Protein AF-A0A376E2T5-F1 (afdb_monomer_lite)

Structure (mmCIF, N/CA/C/O backbone):
data_AF-A0A376E2T5-F1
#
_entry.id   AF-A0A376E2T5-F1
#
loop_
_atom_site.group_PDB
_atom_site.id
_atom_site.type_symbol
_atom_site.label_atom_id
_atom_site.label_alt_id
_atom_site.label_comp_id
_atom_site.label_asym_id
_atom_site.label_entity_id
_atom_site.label_seq_id
_atom_site.pdbx_PDB_ins_code
_atom_site.Cartn_x
_atom_site.Cartn_y
_atom_site.Cartn_z
_atom_site.occupancy
_atom_site.B_iso_or_equiv
_atom_site.auth_seq_id
_atom_site.auth_comp_id
_atom_site.auth_asym_id
_atom_site.auth_atom_id
_atom_site.pdbx_PDB_model_num
ATOM 1 N N . MET A 1 1 ? 22.076 13.015 21.397 1.00 36.06 1 MET A N 1
ATOM 2 C CA . MET A 1 1 ? 21.299 11.768 21.251 1.00 36.06 1 MET A CA 1
ATOM 3 C C . MET A 1 1 ? 21.077 11.573 19.760 1.00 36.06 1 MET A C 1
ATOM 5 O O . MET A 1 1 ? 20.279 12.289 19.177 1.00 36.06 1 MET A O 1
ATOM 9 N N . VAL A 1 2 ? 21.905 10.750 19.116 1.00 27.73 2 VAL A N 1
ATOM 10 C CA . VAL A 1 2 ? 21.828 10.515 17.667 1.00 27.73 2 VAL A CA 1
ATOM 11 C C . VAL A 1 2 ? 20.795 9.418 17.462 1.00 27.73 2 VAL A C 1
ATOM 13 O O . VAL A 1 2 ? 21.030 8.273 17.842 1.00 27.73 2 VAL A O 1
ATOM 16 N N . ILE A 1 3 ? 19.626 9.780 16.941 1.00 32.00 3 ILE A N 1
ATOM 17 C CA . ILE A 1 3 ? 18.642 8.798 16.491 1.00 32.00 3 ILE A CA 1
ATOM 18 C C . ILE A 1 3 ? 19.243 8.178 15.232 1.00 32.00 3 ILE A C 1
ATOM 20 O O . ILE A 1 3 ? 19.282 8.804 14.175 1.00 32.00 3 ILE A O 1
ATOM 24 N N . SER A 1 4 ? 19.794 6.975 15.384 1.00 25.36 4 SER A N 1
ATOM 25 C CA . SER A 1 4 ? 20.170 6.125 14.262 1.00 25.36 4 SER A CA 1
ATOM 26 C C . SER A 1 4 ? 18.912 5.897 13.431 1.00 25.36 4 SER A C 1
ATOM 28 O O . SER A 1 4 ? 17.980 5.222 13.872 1.00 25.36 4 SER A O 1
ATOM 30 N N . VAL A 1 5 ? 18.853 6.521 12.256 1.00 35.09 5 VAL A N 1
ATOM 31 C CA . VAL A 1 5 ? 17.860 6.195 11.237 1.00 35.09 5 VAL A CA 1
ATOM 32 C C . VAL A 1 5 ? 18.180 4.766 10.828 1.00 35.09 5 VAL A C 1
ATOM 34 O O . VAL A 1 5 ? 19.165 4.526 10.132 1.00 35.09 5 VAL A O 1
ATOM 37 N N . ASN A 1 6 ? 17.401 3.810 11.340 1.00 35.09 6 ASN A N 1
ATOM 38 C CA . ASN A 1 6 ? 17.499 2.413 10.943 1.00 35.09 6 ASN A CA 1
ATOM 39 C C . ASN A 1 6 ? 17.524 2.368 9.416 1.00 35.09 6 ASN A C 1
ATOM 41 O O . ASN A 1 6 ? 16.552 2.769 8.769 1.00 35.09 6 ASN A O 1
ATOM 45 N N . SER A 1 7 ? 18.642 1.901 8.855 1.00 35.03 7 SER A N 1
ATOM 46 C CA . SER A 1 7 ? 18.761 1.587 7.439 1.00 35.03 7 SER A CA 1
ATOM 47 C C . SER A 1 7 ? 17.592 0.678 7.103 1.00 35.03 7 SER A C 1
ATOM 49 O O . SER A 1 7 ? 17.507 -0.455 7.585 1.00 35.03 7 SER A O 1
ATOM 51 N N . THR A 1 8 ? 16.618 1.221 6.391 1.00 43.66 8 THR A N 1
ATOM 52 C CA . THR A 1 8 ? 15.340 0.559 6.214 1.00 43.66 8 THR A CA 1
ATOM 53 C C . THR A 1 8 ? 15.596 -0.634 5.308 1.00 43.66 8 THR A C 1
ATOM 55 O O . THR A 1 8 ? 15.951 -0.459 4.144 1.00 43.66 8 THR A O 1
ATOM 58 N N . LYS A 1 9 ? 15.475 -1.845 5.852 1.00 56.97 9 LYS A N 1
ATOM 59 C CA . LYS A 1 9 ? 15.612 -3.091 5.097 1.00 56.97 9 LYS A CA 1
ATOM 60 C C . LYS A 1 9 ? 14.748 -2.993 3.830 1.00 56.97 9 LYS A C 1
ATOM 62 O O . LYS A 1 9 ? 13.560 -2.676 3.934 1.00 56.97 9 LYS A O 1
ATOM 67 N N . LYS A 1 10 ? 15.357 -3.170 2.647 1.00 65.56 10 LYS A N 1
ATOM 68 C CA . LYS A 1 10 ? 14.617 -3.281 1.377 1.00 65.56 10 LYS A CA 1
ATOM 69 C C . LYS A 1 10 ? 13.644 -4.459 1.497 1.00 65.56 10 LYS A C 1
ATOM 71 O O . LYS A 1 10 ? 13.968 -5.448 2.157 1.00 65.56 10 LYS A O 1
ATOM 76 N N . MET A 1 11 ? 12.464 -4.332 0.892 1.00 80.94 11 MET A N 1
ATOM 77 C CA . MET A 1 11 ? 11.457 -5.393 0.863 1.00 80.94 11 MET A CA 1
ATOM 78 C C . MET A 1 11 ? 12.059 -6.704 0.353 1.00 80.94 11 MET A C 1
ATOM 80 O O . MET A 1 11 ? 12.770 -6.711 -0.654 1.00 80.94 11 MET A O 1
ATOM 84 N N . ASP A 1 12 ? 11.781 -7.804 1.051 1.00 85.06 12 ASP A N 1
ATOM 85 C CA . ASP A 1 12 ? 12.236 -9.116 0.612 1.00 85.06 12 ASP A CA 1
ATOM 86 C C . ASP A 1 12 ? 11.384 -9.567 -0.576 1.00 85.06 12 ASP A C 1
ATOM 88 O O . ASP A 1 12 ? 10.155 -9.454 -0.569 1.00 85.06 12 ASP A O 1
ATOM 92 N N . THR A 1 13 ? 12.030 -10.041 -1.637 1.00 89.50 13 THR A N 1
ATOM 93 C CA . THR A 1 13 ? 11.316 -10.479 -2.836 1.00 89.50 13 THR A CA 1
ATOM 94 C C . THR A 1 13 ? 11.924 -11.745 -3.398 1.00 89.50 13 THR A C 1
ATOM 96 O O . THR A 1 13 ? 13.141 -11.921 -3.413 1.00 89.50 13 THR A O 1
ATOM 99 N N . ARG A 1 14 ? 11.063 -12.616 -3.924 1.00 90.56 14 ARG A N 1
ATOM 100 C CA . ARG A 1 14 ? 11.476 -13.830 -4.633 1.00 90.56 14 ARG A CA 1
ATOM 101 C C . ARG A 1 14 ? 10.729 -13.962 -5.949 1.00 90.56 14 ARG A C 1
ATOM 103 O O . ARG A 1 14 ? 9.566 -13.573 -6.041 1.00 90.56 14 ARG A O 1
ATOM 110 N N . LEU A 1 15 ? 11.390 -14.538 -6.945 1.00 92.25 15 LEU A N 1
ATOM 111 C CA . LEU A 1 15 ? 10.776 -14.889 -8.221 1.00 92.25 15 LEU A CA 1
ATOM 112 C C . LEU A 1 15 ? 10.434 -16.376 -8.240 1.00 92.25 15 LEU A C 1
ATOM 114 O O . LEU A 1 15 ? 11.254 -17.208 -7.852 1.00 92.25 15 LEU A O 1
ATOM 118 N N . ILE A 1 16 ? 9.234 -16.696 -8.708 1.00 93.25 16 ILE A N 1
ATOM 119 C CA . ILE A 1 16 ? 8.802 -18.053 -9.035 1.00 93.25 16 ILE A CA 1
ATOM 120 C C . ILE A 1 16 ? 8.652 -18.091 -10.550 1.00 93.25 16 ILE A C 1
ATOM 122 O O . ILE A 1 16 ? 7.779 -17.416 -11.087 1.00 93.25 16 ILE A O 1
ATOM 126 N N . TRP A 1 17 ? 9.542 -18.808 -11.226 1.00 92.19 17 TRP A N 1
ATOM 127 C CA . TRP A 1 17 ? 9.528 -18.928 -12.683 1.00 92.19 17 TRP A CA 1
ATOM 128 C C . TRP A 1 17 ? 8.471 -19.927 -13.139 1.00 92.19 17 TRP A C 1
ATOM 130 O O . TRP A 1 17 ? 8.250 -20.932 -12.462 1.00 92.19 17 TRP A O 1
ATOM 140 N N . ASP A 1 18 ? 7.875 -19.659 -14.297 1.00 90.12 18 ASP A N 1
ATOM 141 C CA . ASP A 1 18 ? 6.999 -20.608 -14.979 1.00 90.12 18 ASP A CA 1
ATOM 142 C C . ASP A 1 18 ? 7.808 -21.821 -15.471 1.00 90.12 18 ASP A C 1
ATOM 144 O O . ASP A 1 18 ? 9.025 -21.734 -15.675 1.00 90.12 18 ASP A O 1
ATOM 148 N N . ASP A 1 19 ? 7.136 -22.952 -15.700 1.00 92.69 19 ASP A N 1
ATOM 149 C CA . ASP A 1 19 ? 7.783 -24.210 -16.106 1.00 92.69 19 ASP A CA 1
ATOM 150 C C . ASP A 1 19 ? 8.609 -24.066 -17.398 1.00 92.69 19 ASP A C 1
ATOM 152 O O . ASP A 1 19 ? 9.665 -24.685 -17.550 1.00 92.69 19 ASP A O 1
ATOM 156 N N . ASP A 1 20 ? 8.161 -23.210 -18.321 1.00 89.88 20 ASP A N 1
ATOM 157 C CA . ASP A 1 20 ? 8.842 -22.921 -19.586 1.00 89.88 20 ASP A CA 1
ATOM 158 C C . ASP A 1 20 ? 9.910 -21.813 -19.483 1.00 89.88 20 ASP A C 1
ATOM 160 O O . ASP A 1 20 ? 10.596 -21.521 -20.467 1.00 89.88 20 ASP A O 1
ATOM 164 N N . LYS A 1 21 ? 10.066 -21.216 -18.293 1.00 81.56 21 LYS A N 1
ATOM 165 C CA . LYS A 1 21 ? 10.975 -20.108 -17.959 1.00 81.56 21 LYS A CA 1
ATOM 166 C C . LYS A 1 21 ? 10.784 -18.843 -18.802 1.00 81.56 21 LYS A C 1
ATOM 168 O O . LYS A 1 21 ? 11.698 -18.019 -18.866 1.00 81.56 21 LYS A O 1
ATOM 173 N N . LYS A 1 22 ? 9.627 -18.664 -19.446 1.00 82.38 22 LYS A N 1
ATOM 174 C CA . LYS A 1 22 ? 9.320 -17.456 -20.235 1.00 82.38 22 LYS A CA 1
ATOM 175 C C . LYS A 1 22 ? 8.615 -16.374 -19.428 1.00 82.38 22 LYS A C 1
ATOM 177 O O . LYS A 1 22 ? 8.605 -15.221 -19.853 1.00 82.38 22 LYS A O 1
ATOM 182 N N . GLY A 1 23 ? 8.066 -16.731 -18.274 1.00 86.00 23 GLY A N 1
ATOM 183 C CA . GLY A 1 23 ? 7.445 -15.811 -17.334 1.00 86.00 23 GLY A CA 1
ATOM 184 C C . GLY A 1 23 ? 7.842 -16.116 -15.896 1.00 86.00 23 GLY A C 1
ATOM 185 O O . GLY A 1 23 ? 8.522 -17.104 -15.596 1.00 86.00 23 GLY A O 1
ATOM 186 N N . PHE A 1 24 ? 7.459 -15.212 -15.002 1.00 93.31 24 PHE A N 1
ATOM 187 C CA . PHE A 1 24 ? 7.635 -15.390 -13.571 1.00 93.31 24 PHE A CA 1
ATOM 188 C C . PHE A 1 24 ? 6.577 -14.618 -12.787 1.00 93.31 24 PHE A C 1
ATOM 190 O O . PHE A 1 24 ? 6.046 -13.602 -13.232 1.00 93.31 24 PHE A O 1
ATOM 197 N N . THR A 1 25 ? 6.347 -15.062 -11.556 1.00 92.00 25 THR A N 1
ATOM 198 C CA . THR A 1 25 ? 5.610 -14.325 -10.532 1.00 92.00 25 THR A CA 1
ATOM 199 C C . THR A 1 25 ? 6.582 -13.797 -9.481 1.00 92.00 25 THR A C 1
ATOM 201 O O . THR A 1 25 ? 7.321 -14.570 -8.865 1.00 92.00 25 THR A O 1
ATOM 204 N N . ARG A 1 26 ? 6.568 -12.482 -9.227 1.00 92.50 26 ARG A N 1
ATOM 205 C CA . ARG A 1 26 ? 7.279 -11.889 -8.087 1.00 92.50 26 ARG A CA 1
ATOM 206 C C . ARG A 1 26 ? 6.412 -11.953 -6.837 1.00 92.50 26 ARG A C 1
ATOM 208 O O . ARG A 1 26 ? 5.307 -11.421 -6.800 1.00 92.50 26 ARG A O 1
ATOM 215 N N . ILE A 1 27 ? 6.950 -12.563 -5.790 1.00 90.75 27 ILE A N 1
ATOM 216 C CA . ILE A 1 27 ? 6.368 -12.550 -4.452 1.00 90.75 27 ILE A CA 1
ATOM 217 C C . ILE A 1 27 ? 7.062 -11.466 -3.639 1.00 90.75 27 ILE A C 1
ATOM 219 O O . ILE A 1 27 ? 8.291 -11.442 -3.552 1.00 90.75 27 ILE A O 1
ATOM 223 N N . PHE A 1 28 ? 6.256 -10.600 -3.034 1.00 87.81 28 PHE A N 1
ATOM 224 C CA . PHE A 1 28 ? 6.697 -9.597 -2.075 1.00 87.81 28 PHE A CA 1
ATOM 225 C C . PHE A 1 28 ? 6.476 -10.144 -0.670 1.00 87.81 28 PHE A C 1
ATOM 227 O O . PHE A 1 28 ? 5.336 -10.340 -0.242 1.00 87.81 28 PHE A O 1
ATOM 234 N N . SER A 1 29 ? 7.574 -10.413 0.019 1.00 81.81 29 SER A N 1
ATOM 235 C CA . SER A 1 29 ? 7.579 -10.846 1.404 1.00 81.81 29 SER A CA 1
ATOM 236 C C . SER A 1 29 ? 7.883 -9.639 2.273 1.00 81.81 29 SER A C 1
ATOM 238 O O . SER A 1 29 ? 8.898 -8.959 2.129 1.00 81.81 29 SER A O 1
ATOM 240 N N . GLU A 1 30 ? 6.979 -9.365 3.197 1.00 72.75 30 GLU A N 1
ATOM 241 C CA . GLU A 1 30 ? 7.198 -8.350 4.209 1.00 72.75 30 GLU A CA 1
ATOM 242 C C . GLU A 1 30 ? 7.290 -9.069 5.548 1.00 72.75 30 GLU A C 1
ATOM 244 O O . GLU A 1 30 ? 6.424 -9.873 5.902 1.00 72.75 30 GLU A O 1
ATOM 249 N N . GLU A 1 31 ? 8.375 -8.807 6.271 1.00 73.94 31 GLU A N 1
ATOM 250 C CA . GLU A 1 31 ? 8.512 -9.258 7.648 1.00 73.94 31 GLU A CA 1
ATOM 251 C C . GLU A 1 31 ? 7.484 -8.560 8.551 1.00 73.94 31 GLU A C 1
ATOM 253 O O . GLU A 1 31 ? 6.668 -7.736 8.132 1.00 73.94 31 GLU A O 1
ATOM 258 N N . LYS A 1 32 ? 7.543 -8.895 9.837 1.00 85.31 32 LYS A N 1
ATOM 259 C CA . LYS A 1 32 ? 6.826 -8.196 10.897 1.00 85.31 32 LYS A CA 1
ATOM 260 C C . LYS A 1 32 ? 7.079 -6.681 10.818 1.00 85.31 32 LYS A C 1
ATOM 262 O O . LYS A 1 32 ? 8.222 -6.238 10.911 1.00 85.31 32 LYS A O 1
ATOM 267 N N . ILE A 1 33 ? 6.006 -5.900 10.714 1.00 88.75 33 ILE A N 1
ATOM 268 C CA . ILE A 1 33 ? 6.036 -4.433 10.774 1.00 88.75 33 ILE A CA 1
ATOM 269 C C . ILE A 1 33 ? 5.489 -4.007 12.131 1.00 88.75 33 ILE A C 1
ATOM 271 O O . ILE A 1 33 ? 4.412 -4.458 12.524 1.00 88.75 33 ILE A O 1
ATOM 275 N N . GLU A 1 34 ? 6.201 -3.137 12.845 1.00 91.81 34 GLU A N 1
ATOM 276 C CA . GLU A 1 34 ? 5.769 -2.662 14.160 1.00 91.81 34 GLU A CA 1
ATOM 277 C C . GLU A 1 34 ? 5.792 -1.145 14.266 1.00 91.81 34 GLU A C 1
ATOM 279 O O . GLU A 1 34 ? 6.838 -0.522 14.107 1.00 91.81 34 GLU A O 1
ATOM 284 N N . LYS A 1 35 ? 4.638 -0.588 14.649 1.00 94.12 35 LYS A N 1
ATOM 285 C CA . LYS A 1 35 ? 4.479 0.791 15.120 1.00 94.12 35 LYS A CA 1
ATOM 286 C C . LYS A 1 35 ? 5.057 1.842 14.165 1.00 94.12 35 LYS A C 1
ATOM 288 O O . LYS A 1 35 ? 5.767 2.748 14.595 1.00 94.12 35 LYS A O 1
ATOM 293 N N . VAL A 1 36 ? 4.741 1.729 12.878 1.00 94.94 36 VAL A N 1
ATOM 294 C CA . VAL A 1 36 ? 5.177 2.688 11.850 1.00 94.94 36 VAL A CA 1
ATOM 295 C C . VAL A 1 36 ? 4.077 3.691 11.511 1.00 94.94 36 VAL A C 1
ATOM 297 O O . VAL A 1 36 ? 2.895 3.430 11.745 1.00 94.94 36 VAL A O 1
ATOM 300 N N . ASN A 1 37 ? 4.459 4.826 10.923 1.00 96.31 37 ASN A N 1
ATOM 301 C CA . ASN A 1 37 ? 3.514 5.724 10.266 1.00 96.31 37 ASN A CA 1
ATOM 302 C C . ASN A 1 37 ? 2.908 4.994 9.045 1.00 96.31 37 ASN A C 1
ATOM 304 O O . ASN A 1 37 ? 3.664 4.640 8.133 1.00 96.31 37 ASN A O 1
ATOM 308 N N . PRO A 1 38 ? 1.583 4.742 9.002 1.00 95.06 38 PRO A N 1
ATOM 309 C CA . PRO A 1 38 ? 0.964 4.042 7.881 1.00 95.06 38 PRO A CA 1
ATOM 310 C C . PRO A 1 38 ? 1.131 4.784 6.556 1.00 95.06 38 PRO A C 1
ATOM 312 O O . PRO A 1 38 ? 1.346 4.139 5.535 1.00 95.06 38 PRO A O 1
ATOM 315 N N . ILE A 1 39 ? 1.057 6.115 6.557 1.00 94.31 39 ILE A N 1
ATOM 316 C CA . ILE A 1 39 ? 1.101 6.928 5.338 1.00 94.31 39 ILE A CA 1
ATOM 317 C C . ILE A 1 39 ? 2.470 6.778 4.676 1.00 94.31 39 ILE A C 1
ATOM 319 O O . ILE A 1 39 ? 2.565 6.403 3.508 1.00 94.31 39 ILE A O 1
ATOM 323 N N . GLU A 1 40 ? 3.540 7.006 5.437 1.00 94.44 40 GLU A N 1
ATOM 324 C CA . GLU A 1 40 ? 4.915 6.842 4.951 1.00 94.44 40 GLU A CA 1
ATOM 325 C C . GLU A 1 40 ? 5.195 5.403 4.518 1.00 94.44 40 GLU A C 1
ATOM 327 O O . GLU A 1 40 ? 5.802 5.171 3.472 1.00 94.44 40 GLU A O 1
ATOM 332 N N . TYR A 1 41 ? 4.725 4.433 5.304 1.00 93.19 41 TYR A N 1
ATOM 333 C CA . TYR A 1 41 ? 4.908 3.021 5.007 1.00 93.19 41 TYR A CA 1
ATOM 334 C C . TYR A 1 41 ? 4.239 2.623 3.686 1.00 93.19 41 TYR A C 1
ATOM 336 O O . TYR A 1 41 ? 4.916 2.073 2.819 1.00 93.19 41 TYR A O 1
ATOM 344 N N . TYR A 1 42 ? 2.954 2.932 3.487 1.00 92.94 42 TYR A N 1
ATOM 345 C CA . TYR A 1 42 ? 2.256 2.584 2.247 1.00 92.94 42 TYR A CA 1
ATOM 346 C C . TYR A 1 42 ? 2.821 3.342 1.043 1.00 92.94 42 TYR A C 1
ATOM 348 O O . TYR A 1 42 ? 3.030 2.721 0.000 1.00 92.94 42 TYR A O 1
ATOM 356 N N . LYS A 1 43 ? 3.157 4.636 1.189 1.00 93.00 43 LYS A N 1
ATOM 357 C CA . LYS A 1 43 ? 3.830 5.419 0.135 1.00 93.00 43 LYS A CA 1
ATOM 358 C C . LYS A 1 43 ? 5.133 4.751 -0.302 1.00 93.00 43 LYS A C 1
ATOM 360 O O . LYS A 1 43 ? 5.379 4.577 -1.495 1.00 93.00 43 LYS A O 1
ATOM 365 N N . LYS A 1 44 ? 5.949 4.324 0.662 1.00 91.94 44 LYS A N 1
ATOM 366 C CA . LYS A 1 44 ? 7.216 3.641 0.399 1.00 91.94 44 LYS A CA 1
ATOM 367 C C . LYS A 1 44 ? 7.013 2.270 -0.257 1.00 91.94 44 LYS A C 1
ATOM 369 O O . LYS A 1 44 ? 7.634 1.987 -1.277 1.00 91.94 44 LYS A O 1
ATOM 374 N N . VAL A 1 45 ? 6.169 1.422 0.328 1.00 91.69 45 VAL A N 1
ATOM 375 C CA . VAL A 1 45 ? 5.907 0.054 -0.150 1.00 91.69 45 VAL A CA 1
ATOM 376 C C . VAL A 1 45 ? 5.377 0.068 -1.579 1.00 91.69 45 VAL A C 1
ATOM 378 O O . VAL A 1 45 ? 5.821 -0.727 -2.406 1.00 91.69 45 VAL A O 1
ATOM 381 N N . GLU A 1 46 ? 4.456 0.978 -1.885 1.00 93.06 46 GLU A N 1
ATOM 382 C CA . GLU A 1 46 ? 3.886 1.092 -3.223 1.00 93.06 46 GLU A CA 1
ATOM 383 C C . GLU A 1 46 ? 4.916 1.590 -4.239 1.00 93.06 46 GLU A C 1
ATOM 385 O O . GLU A 1 46 ? 4.982 1.068 -5.351 1.00 93.06 46 GLU A O 1
ATOM 390 N N . LEU A 1 47 ? 5.769 2.545 -3.851 1.00 94.19 47 LEU A N 1
ATOM 391 C CA . LEU A 1 47 ? 6.866 3.010 -4.695 1.00 94.19 47 LEU A CA 1
ATOM 392 C C . LEU A 1 47 ? 7.829 1.869 -5.051 1.00 94.19 47 LEU A C 1
ATOM 394 O O . LEU A 1 47 ? 8.137 1.672 -6.227 1.00 94.19 47 LEU A O 1
ATOM 398 N N . GLU A 1 48 ? 8.270 1.100 -4.053 1.00 93.25 48 GLU A N 1
ATOM 399 C CA . GLU A 1 48 ? 9.173 -0.039 -4.255 1.00 93.25 48 GLU A CA 1
ATOM 400 C C . GLU A 1 48 ? 8.535 -1.107 -5.158 1.00 93.25 48 GLU A C 1
ATOM 402 O O . GLU A 1 48 ? 9.155 -1.560 -6.125 1.00 93.25 48 GLU A O 1
ATOM 407 N N . LYS A 1 49 ? 7.269 -1.468 -4.899 1.00 93.69 49 LYS A N 1
ATOM 408 C CA . LYS A 1 49 ? 6.519 -2.437 -5.716 1.00 93.69 49 LYS A CA 1
ATOM 409 C C . LYS A 1 49 ? 6.353 -1.961 -7.151 1.00 93.69 49 LYS A C 1
ATOM 411 O O . LYS A 1 49 ? 6.540 -2.747 -8.077 1.00 93.69 49 LYS A O 1
ATOM 416 N N . ARG A 1 50 ? 6.040 -0.680 -7.354 1.00 94.94 50 ARG A N 1
ATOM 417 C CA . ARG A 1 50 ? 5.865 -0.098 -8.687 1.00 94.94 50 ARG A CA 1
ATOM 418 C C . ARG A 1 50 ? 7.181 -0.067 -9.459 1.00 94.94 50 ARG A C 1
ATOM 420 O O . ARG A 1 50 ? 7.185 -0.456 -10.623 1.00 94.94 50 ARG A O 1
ATOM 427 N N . ALA A 1 51 ? 8.287 0.331 -8.831 1.00 95.88 51 ALA A N 1
ATOM 428 C CA . ALA A 1 51 ? 9.604 0.337 -9.469 1.00 95.88 51 ALA A CA 1
ATOM 429 C C . ALA A 1 51 ? 10.025 -1.077 -9.908 1.00 95.88 51 ALA A C 1
ATOM 431 O O . ALA A 1 51 ? 10.428 -1.277 -11.055 1.00 95.88 51 ALA A O 1
ATOM 432 N N . LEU A 1 52 ? 9.850 -2.073 -9.031 1.00 95.06 52 LEU A N 1
ATOM 433 C CA . LEU A 1 52 ? 10.119 -3.476 -9.356 1.00 95.06 52 LEU A CA 1
ATOM 434 C C . LEU A 1 52 ? 9.192 -4.002 -10.455 1.00 95.06 52 LEU A C 1
ATOM 436 O O . LEU A 1 52 ? 9.667 -4.628 -11.394 1.00 95.06 52 LEU A O 1
ATOM 440 N N . GLY A 1 53 ? 7.896 -3.694 -10.393 1.00 94.75 53 GLY A N 1
ATOM 441 C CA . GLY A 1 53 ? 6.936 -4.093 -11.421 1.00 94.75 53 GLY A CA 1
ATOM 442 C C . GLY A 1 53 ? 7.258 -3.503 -12.796 1.00 94.75 53 GLY A C 1
ATOM 443 O O . GLY A 1 53 ? 7.198 -4.211 -13.795 1.00 94.75 53 GLY A O 1
ATOM 444 N N . LEU A 1 54 ? 7.663 -2.229 -12.864 1.00 96.06 54 LEU A N 1
ATOM 445 C CA . LEU A 1 54 ? 8.111 -1.600 -14.113 1.00 96.06 54 LEU A CA 1
ATOM 446 C C . LEU A 1 54 ? 9.348 -2.295 -14.684 1.00 96.06 54 LEU A C 1
ATOM 448 O O . LEU A 1 54 ? 9.411 -2.540 -15.889 1.00 96.06 54 LEU A O 1
ATOM 452 N N . ARG A 1 55 ? 10.315 -2.629 -13.823 1.00 95.62 55 ARG A N 1
ATOM 453 C CA . ARG A 1 55 ? 11.496 -3.399 -14.217 1.00 95.62 55 ARG A CA 1
ATOM 454 C C . ARG A 1 55 ? 11.113 -4.775 -14.744 1.00 95.62 55 ARG A C 1
ATOM 456 O O . ARG A 1 55 ? 11.628 -5.172 -15.779 1.00 95.62 55 ARG A O 1
ATOM 463 N N . ASP A 1 56 ? 10.216 -5.478 -14.064 1.00 94.75 56 ASP A N 1
ATOM 464 C CA . ASP A 1 56 ? 9.788 -6.824 -14.445 1.00 94.75 56 ASP A CA 1
ATOM 465 C C . ASP A 1 56 ? 9.053 -6.830 -15.790 1.00 94.75 56 ASP A C 1
ATOM 467 O O . ASP A 1 56 ? 9.339 -7.664 -16.649 1.00 94.75 56 ASP A O 1
ATOM 471 N N . ILE A 1 57 ? 8.159 -5.860 -16.008 1.00 94.19 57 ILE A N 1
ATOM 472 C CA . ILE A 1 57 ? 7.454 -5.680 -17.284 1.00 94.19 57 ILE A CA 1
ATOM 473 C C . ILE A 1 57 ? 8.455 -5.402 -18.407 1.00 94.19 57 ILE A C 1
ATOM 475 O O . ILE A 1 57 ? 8.378 -6.025 -19.467 1.00 94.19 57 ILE A O 1
ATOM 479 N N . LEU A 1 58 ? 9.409 -4.492 -18.183 1.00 95.25 58 LEU A N 1
ATOM 480 C CA . LEU A 1 58 ? 10.421 -4.184 -19.190 1.00 95.25 58 LEU A CA 1
ATOM 481 C C . LEU A 1 58 ? 11.338 -5.381 -19.441 1.00 95.25 58 LEU A C 1
ATOM 483 O O . LEU A 1 58 ? 11.678 -5.641 -20.589 1.00 95.25 58 LEU A O 1
ATOM 487 N N . TYR A 1 59 ? 11.693 -6.138 -18.403 1.00 92.75 59 TYR A N 1
ATOM 488 C CA . TYR A 1 59 ? 12.509 -7.340 -18.529 1.00 92.75 59 TYR A CA 1
ATOM 489 C C . TYR A 1 59 ? 11.816 -8.385 -19.399 1.00 92.75 59 TYR A C 1
ATOM 491 O O . TYR A 1 59 ? 12.438 -8.925 -20.308 1.00 92.75 59 TYR A O 1
ATOM 499 N N . ALA A 1 60 ? 10.521 -8.625 -19.172 1.00 90.88 60 ALA A N 1
ATOM 500 C CA . ALA A 1 60 ? 9.736 -9.569 -19.963 1.00 90.88 60 ALA A CA 1
ATOM 501 C C . ALA A 1 60 ? 9.667 -9.181 -21.453 1.00 90.88 60 ALA A C 1
ATOM 503 O O . ALA A 1 60 ? 9.576 -10.050 -22.316 1.00 90.88 60 ALA A O 1
ATOM 504 N N . GLN A 1 61 ? 9.731 -7.883 -21.764 1.00 92.31 61 GLN A N 1
ATOM 505 C CA . GLN A 1 61 ? 9.687 -7.372 -23.136 1.00 92.31 61 GLN A CA 1
ATOM 506 C C . GLN A 1 61 ? 11.073 -7.268 -23.787 1.00 92.31 61 GLN A C 1
ATOM 508 O O . GLN A 1 61 ? 11.233 -7.568 -24.969 1.00 92.31 61 GLN A O 1
ATOM 513 N N . ASN A 1 62 ? 12.073 -6.798 -23.041 1.00 94.56 62 ASN A N 1
ATOM 514 C CA . ASN A 1 62 ? 13.425 -6.537 -23.518 1.00 94.56 62 ASN A CA 1
ATOM 515 C C . ASN A 1 62 ? 14.452 -6.621 -22.364 1.00 94.56 62 ASN A C 1
ATOM 517 O O . ASN A 1 62 ? 14.776 -5.609 -21.722 1.00 94.56 62 ASN A O 1
ATOM 521 N N . PRO A 1 63 ? 15.023 -7.817 -22.118 1.00 92.94 63 PRO A N 1
ATOM 522 C CA . PRO A 1 63 ? 16.029 -8.019 -21.077 1.00 92.94 63 PRO A CA 1
ATOM 523 C C . PRO A 1 63 ? 17.293 -7.177 -21.281 1.00 92.94 63 PRO A C 1
ATOM 525 O O . PRO A 1 63 ? 17.855 -6.665 -20.313 1.00 92.94 63 PRO A O 1
ATOM 528 N N . PHE A 1 64 ? 17.727 -6.998 -22.535 1.00 95.56 64 PHE A N 1
ATOM 529 C CA . PHE A 1 64 ? 18.926 -6.224 -22.854 1.00 95.56 64 PHE A CA 1
ATOM 530 C C . PHE A 1 64 ? 18.751 -4.759 -22.455 1.00 95.56 64 PHE A C 1
ATOM 532 O O . PHE A 1 64 ? 19.563 -4.238 -21.697 1.00 95.56 64 PHE A O 1
ATOM 539 N N . LEU A 1 65 ? 17.656 -4.117 -22.875 1.00 96.19 65 LEU A N 1
ATOM 540 C CA . LEU A 1 65 ? 17.373 -2.733 -22.495 1.00 96.19 65 LEU A CA 1
ATOM 541 C C . LEU A 1 65 ? 17.242 -2.584 -20.976 1.00 96.19 65 LEU A C 1
ATOM 543 O O . LEU A 1 65 ? 17.798 -1.652 -20.406 1.00 96.19 65 LEU A O 1
ATOM 547 N N . THR A 1 66 ? 16.564 -3.525 -20.315 1.00 96.31 66 THR A N 1
ATOM 548 C CA . THR A 1 66 ? 16.430 -3.513 -18.851 1.00 96.31 66 THR A CA 1
ATOM 549 C C . THR A 1 66 ? 17.790 -3.534 -18.155 1.00 96.31 66 THR A C 1
ATOM 551 O O . THR A 1 66 ? 17.971 -2.828 -17.168 1.00 96.31 66 THR A O 1
ATOM 554 N N . SER A 1 67 ? 18.758 -4.294 -18.682 1.00 95.31 67 SER A N 1
ATOM 555 C CA . SER A 1 67 ? 20.110 -4.390 -18.113 1.00 95.31 67 SER A CA 1
ATOM 556 C C . SER A 1 67 ? 20.943 -3.107 -18.237 1.00 95.31 67 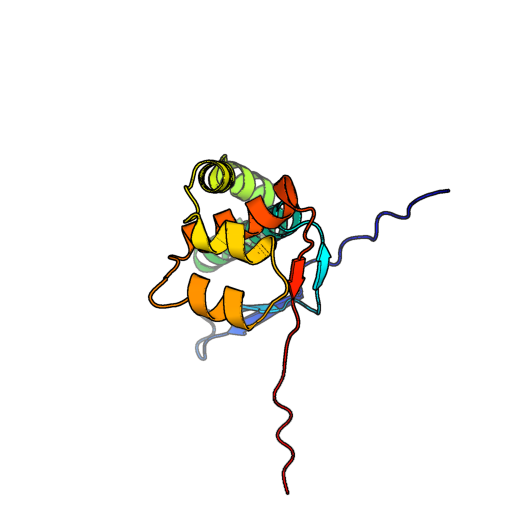SER A C 1
ATOM 558 O O . SER A 1 67 ? 21.926 -2.953 -17.518 1.00 95.31 67 SER A O 1
ATOM 560 N N . LEU A 1 68 ? 20.549 -2.183 -19.121 1.00 97.25 68 LEU A N 1
ATOM 561 C CA . LEU A 1 68 ? 21.215 -0.889 -19.308 1.00 97.25 68 LEU A CA 1
ATOM 562 C C . LEU A 1 68 ? 20.689 0.201 -18.361 1.00 97.25 68 LEU A C 1
ATOM 564 O O . LEU A 1 68 ? 21.270 1.283 -18.301 1.00 97.25 68 LEU A O 1
ATOM 568 N N . LEU A 1 69 ? 19.582 -0.053 -17.657 1.00 97.44 69 LEU A N 1
ATOM 569 C CA . LEU A 1 69 ? 18.904 0.920 -16.803 1.00 97.44 69 LEU A CA 1
ATOM 570 C C . LEU A 1 69 ? 19.156 0.608 -15.325 1.00 97.44 69 LEU A C 1
ATOM 572 O O . LEU A 1 69 ? 19.002 -0.529 -14.875 1.00 97.44 69 LEU A O 1
ATOM 576 N N . ASP A 1 70 ? 19.513 1.632 -14.555 1.00 95.44 70 ASP A N 1
ATOM 577 C CA . ASP A 1 70 ? 19.772 1.507 -13.122 1.00 95.44 70 ASP A CA 1
ATOM 578 C C . ASP A 1 70 ? 18.481 1.540 -12.280 1.00 95.44 70 ASP A C 1
ATOM 580 O O . ASP A 1 70 ? 17.380 1.767 -12.783 1.00 95.44 70 ASP A O 1
ATOM 584 N N . ASP A 1 71 ? 18.604 1.288 -10.971 1.00 92.25 71 ASP A N 1
ATOM 585 C CA . ASP A 1 71 ? 17.481 1.381 -10.021 1.00 92.25 71 ASP A CA 1
ATOM 586 C C . ASP A 1 71 ? 16.832 2.781 -10.044 1.00 92.25 71 ASP A C 1
ATOM 588 O O . ASP A 1 71 ? 15.604 2.891 -10.005 1.00 92.25 71 ASP A O 1
ATOM 592 N N . ASN A 1 72 ? 17.635 3.846 -10.182 1.00 95.94 72 ASN A N 1
ATOM 593 C CA . ASN A 1 72 ? 17.158 5.232 -10.152 1.00 95.94 72 ASN A CA 1
ATOM 594 C C . ASN A 1 72 ? 16.175 5.536 -11.284 1.00 95.94 72 ASN A C 1
ATOM 596 O O . ASN A 1 72 ? 15.203 6.265 -11.070 1.00 95.94 72 ASN A O 1
ATOM 600 N N . PHE A 1 73 ? 16.403 4.987 -12.481 1.00 97.06 73 PHE A N 1
ATOM 601 C CA . PHE A 1 73 ? 15.479 5.134 -13.600 1.00 97.06 73 PHE A CA 1
ATOM 602 C C . PHE A 1 73 ? 14.075 4.628 -13.238 1.00 97.06 73 PHE A C 1
ATOM 604 O O . PHE A 1 73 ? 13.086 5.349 -13.409 1.00 97.06 73 PHE A O 1
ATOM 611 N N . PHE A 1 74 ? 13.982 3.407 -12.702 1.00 97.19 74 PHE A N 1
ATOM 612 C CA . PHE A 1 74 ? 12.701 2.792 -12.349 1.00 97.19 74 PHE A CA 1
ATOM 613 C C . PHE A 1 74 ? 12.045 3.485 -11.157 1.00 97.19 74 PHE A C 1
ATOM 615 O O . PHE A 1 74 ? 10.836 3.706 -11.181 1.00 97.19 74 PHE A O 1
ATOM 622 N N . GLU A 1 75 ? 12.822 3.881 -10.147 1.00 95.62 75 GLU A N 1
ATOM 623 C CA . GLU A 1 75 ? 12.309 4.635 -9.002 1.00 95.62 75 GLU A CA 1
ATOM 624 C C . GLU A 1 75 ? 11.750 5.996 -9.419 1.00 95.62 75 GLU A C 1
ATOM 626 O O . GLU A 1 75 ? 10.651 6.363 -9.001 1.00 95.62 75 GLU A O 1
ATOM 631 N N . LYS A 1 76 ? 12.463 6.741 -10.273 1.00 96.38 76 LYS A N 1
ATOM 632 C CA . LYS A 1 76 ? 11.976 8.022 -10.796 1.00 96.38 76 LYS A CA 1
ATOM 633 C C . LYS A 1 76 ? 10.689 7.825 -11.587 1.00 96.38 76 LYS A C 1
ATOM 635 O O . LYS A 1 76 ? 9.706 8.513 -11.330 1.00 96.38 76 LYS A O 1
ATOM 640 N N . LYS A 1 77 ? 10.658 6.840 -12.489 1.00 97.00 77 LYS A N 1
ATOM 641 C CA . LYS A 1 77 ? 9.459 6.569 -13.284 1.00 97.00 77 LYS A CA 1
ATOM 642 C C . LYS A 1 77 ? 8.274 6.141 -12.415 1.00 97.00 77 LYS A C 1
ATOM 644 O O . LYS A 1 77 ? 7.145 6.535 -12.693 1.00 97.00 77 LYS A O 1
ATOM 649 N N . ALA A 1 78 ? 8.524 5.364 -11.364 1.00 96.62 78 ALA A N 1
ATOM 650 C CA . ALA A 1 78 ? 7.506 4.969 -10.403 1.00 96.62 78 ALA A CA 1
ATOM 651 C C . ALA A 1 78 ? 6.957 6.171 -9.619 1.00 96.62 78 ALA A C 1
ATOM 653 O O . ALA A 1 78 ? 5.742 6.263 -9.465 1.00 96.62 78 ALA A O 1
ATOM 654 N N . LYS A 1 79 ? 7.811 7.114 -9.191 1.00 95.44 79 LYS A N 1
ATOM 655 C CA . LYS A 1 79 ? 7.375 8.380 -8.570 1.00 95.44 79 LYS A CA 1
ATOM 656 C C . LYS A 1 79 ? 6.504 9.200 -9.516 1.00 95.44 79 LYS A C 1
ATOM 658 O O . LYS A 1 79 ? 5.432 9.627 -9.109 1.00 95.44 79 LYS A O 1
ATOM 663 N N . ASP A 1 80 ? 6.923 9.353 -10.772 1.00 95.56 80 ASP A N 1
ATOM 664 C CA . ASP A 1 80 ? 6.168 10.115 -11.775 1.00 95.56 80 ASP A CA 1
ATOM 665 C C . ASP A 1 80 ? 4.776 9.509 -12.028 1.00 95.56 80 ASP A C 1
ATOM 667 O O . ASP A 1 80 ? 3.805 10.236 -12.208 1.00 95.56 80 ASP A O 1
ATOM 671 N N . ILE A 1 81 ? 4.672 8.174 -12.046 1.00 93.38 81 ILE A N 1
ATOM 672 C CA . ILE A 1 81 ? 3.391 7.466 -12.209 1.00 93.38 81 ILE A CA 1
ATOM 673 C C . ILE A 1 81 ? 2.522 7.594 -10.962 1.00 93.38 81 ILE A C 1
ATOM 675 O O . ILE A 1 81 ? 1.308 7.739 -11.082 1.00 93.38 81 ILE A O 1
ATOM 679 N N . LEU A 1 82 ? 3.126 7.483 -9.777 1.00 92.62 82 LEU A N 1
ATOM 680 C CA . LEU A 1 82 ? 2.382 7.599 -8.532 1.00 92.62 82 LEU A CA 1
ATOM 681 C C . LEU A 1 82 ? 1.854 9.014 -8.341 1.00 92.62 82 LEU A C 1
ATOM 683 O O . LEU A 1 82 ? 0.724 9.127 -7.893 1.00 92.62 82 LEU A O 1
ATOM 687 N N . GLY A 1 83 ? 2.605 10.056 -8.713 1.00 90.12 83 GLY A N 1
ATOM 688 C CA . GLY A 1 83 ? 2.166 11.448 -8.592 1.00 90.12 83 GLY A CA 1
ATOM 689 C C . GLY A 1 83 ? 1.454 11.699 -7.258 1.00 90.12 83 GLY A C 1
ATOM 690 O O . GLY A 1 83 ? 1.979 11.358 -6.197 1.00 90.12 83 GLY A O 1
ATOM 691 N N . ASP A 1 84 ? 0.208 12.163 -7.350 1.00 87.75 84 ASP A N 1
ATOM 692 C CA . ASP A 1 84 ? -0.658 12.480 -6.207 1.00 87.75 84 ASP A CA 1
ATOM 693 C C . ASP A 1 84 ? -1.618 11.324 -5.844 1.00 87.75 84 ASP A C 1
ATOM 695 O O . ASP A 1 84 ? -2.674 11.528 -5.247 1.00 87.75 84 ASP A O 1
ATOM 699 N N . PHE A 1 85 ? -1.292 10.080 -6.219 1.00 89.38 85 PHE A N 1
ATOM 700 C CA . PHE A 1 85 ? -2.143 8.898 -6.009 1.00 89.38 85 PHE A CA 1
ATOM 701 C C . PHE A 1 85 ? -2.588 8.740 -4.554 1.00 89.38 85 PHE A C 1
ATOM 703 O O . PHE A 1 85 ? -3.689 8.267 -4.300 1.00 89.38 85 PHE A O 1
ATOM 710 N N . PHE A 1 86 ? -1.751 9.112 -3.587 1.00 89.19 86 PHE A N 1
ATOM 711 C CA . PHE A 1 86 ? -2.105 8.981 -2.176 1.00 89.19 86 PHE A CA 1
ATOM 712 C C . PHE A 1 86 ? -2.981 10.124 -1.658 1.00 89.19 86 PHE A C 1
ATOM 714 O O . PHE A 1 86 ? -3.767 9.906 -0.737 1.00 89.19 86 PHE A O 1
ATOM 721 N N . ASP A 1 87 ? -2.922 11.293 -2.289 1.00 90.25 87 ASP A N 1
ATOM 722 C CA . ASP A 1 87 ? -3.669 12.488 -1.886 1.00 90.25 87 ASP A CA 1
ATOM 723 C C . ASP A 1 87 ? -5.179 12.310 -2.112 1.00 90.25 87 ASP A C 1
ATOM 725 O O . ASP A 1 87 ? -6.007 13.035 -1.558 1.00 90.25 87 ASP A O 1
ATOM 729 N N . GLN A 1 88 ? -5.576 11.321 -2.921 1.00 91.12 88 GLN A N 1
ATOM 730 C CA . GLN A 1 88 ? -6.982 10.954 -3.070 1.00 91.12 88 GLN A CA 1
ATOM 731 C C . GLN A 1 88 ? -7.565 10.367 -1.775 1.00 91.12 88 GLN A C 1
ATOM 733 O O . GLN A 1 88 ? -8.737 10.598 -1.484 1.00 91.12 88 GLN A O 1
ATOM 738 N N . PHE A 1 89 ? -6.766 9.650 -0.972 1.00 92.62 89 PHE A N 1
ATOM 739 C CA . PHE A 1 89 ? -7.245 9.003 0.256 1.00 92.62 89 PHE A CA 1
ATOM 740 C C . PHE A 1 89 ? -7.509 10.004 1.378 1.00 92.62 89 PHE A C 1
ATOM 742 O O . PHE A 1 89 ? -8.394 9.772 2.196 1.00 92.62 89 PHE A O 1
ATOM 749 N N . GLU A 1 90 ? -6.825 11.147 1.371 1.00 86.69 90 GLU A N 1
ATOM 750 C CA . GLU A 1 90 ? -7.098 12.258 2.293 1.00 86.69 90 GLU A CA 1
ATOM 751 C C . GLU A 1 90 ? -8.482 12.883 2.038 1.00 86.69 90 GLU A C 1
ATOM 753 O O . GLU A 1 90 ? -9.137 13.38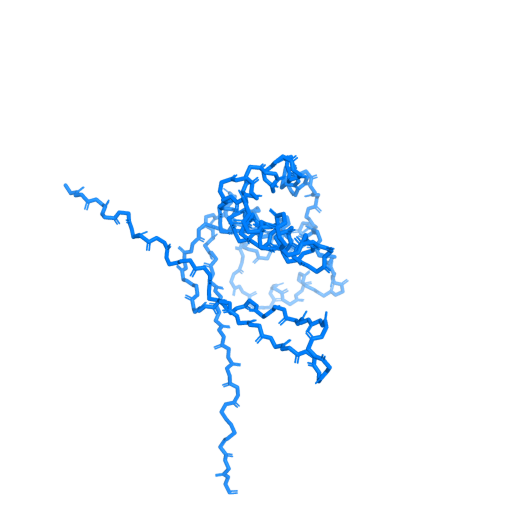1 2.955 1.00 86.69 90 GLU A O 1
ATOM 758 N N . LYS A 1 91 ? -8.956 12.817 0.786 1.00 90.81 91 LYS A N 1
ATOM 759 C CA . LYS A 1 91 ? -10.234 13.394 0.339 1.00 90.81 91 LYS A CA 1
ATOM 760 C C . LYS A 1 91 ? -11.408 12.427 0.466 1.00 90.81 91 LYS A C 1
ATOM 762 O O . LYS A 1 91 ? -12.557 12.855 0.371 1.00 90.81 91 LYS A O 1
ATOM 767 N N . ILE A 1 92 ? -11.141 11.134 0.645 1.00 95.25 92 ILE A N 1
ATOM 768 C CA . ILE A 1 92 ? -12.187 10.119 0.751 1.00 95.25 92 ILE A CA 1
ATOM 769 C C . ILE A 1 92 ? -12.876 10.228 2.109 1.00 95.25 92 ILE A C 1
ATOM 771 O O . ILE A 1 92 ? -12.255 10.171 3.172 1.00 95.25 92 ILE A O 1
ATOM 775 N N . GLU A 1 93 ? -14.199 10.351 2.062 1.00 94.06 93 GLU A N 1
ATOM 776 C CA . GLU A 1 93 ? -15.021 10.354 3.261 1.00 94.06 93 GLU A CA 1
ATOM 777 C C . GLU A 1 93 ? -15.057 8.955 3.890 1.00 94.06 93 GLU A C 1
ATOM 779 O O . GLU A 1 93 ? -15.434 7.957 3.264 1.00 94.06 93 GLU A O 1
ATOM 784 N N . VAL A 1 94 ? -14.679 8.895 5.166 1.00 95.75 94 VAL A N 1
ATOM 785 C CA . VAL A 1 94 ? -14.767 7.689 5.986 1.00 95.75 94 VAL A CA 1
ATOM 786 C C . VAL A 1 94 ? -16.089 7.720 6.750 1.00 95.75 94 VAL A C 1
ATOM 788 O O . VAL A 1 94 ? -16.352 8.704 7.444 1.00 95.75 94 VAL A O 1
ATOM 791 N N . PRO A 1 95 ? -16.916 6.658 6.698 1.00 95.31 95 PRO A N 1
ATOM 792 C CA . PRO A 1 95 ? -18.190 6.661 7.404 1.00 95.31 95 PRO A CA 1
ATOM 793 C C . PRO A 1 95 ? -18.004 6.885 8.912 1.00 95.31 95 PRO A C 1
ATOM 795 O O . PRO A 1 95 ? -17.216 6.195 9.565 1.00 95.31 95 PRO A O 1
ATOM 798 N N . GLN A 1 96 ? -18.787 7.806 9.485 1.00 95.00 96 GLN A N 1
ATOM 799 C CA . GLN A 1 96 ? -18.625 8.283 10.867 1.00 95.00 96 GLN A CA 1
ATOM 800 C C . GLN A 1 96 ? -18.617 7.164 11.920 1.00 95.00 96 GLN A C 1
ATOM 802 O O . GLN A 1 96 ? -17.985 7.298 12.969 1.00 95.00 96 GLN A O 1
ATOM 807 N N . ASN A 1 97 ? -19.312 6.052 11.665 1.00 96.81 97 ASN A N 1
ATOM 808 C CA . ASN A 1 97 ? -19.336 4.911 12.579 1.00 96.81 97 ASN A CA 1
ATOM 809 C C . ASN A 1 97 ? -17.946 4.292 12.782 1.00 96.81 97 ASN A C 1
ATOM 811 O O . ASN A 1 97 ? -17.651 3.847 13.890 1.00 96.81 97 ASN A O 1
ATOM 815 N N . PHE A 1 98 ? -17.093 4.294 11.753 1.00 96.94 98 PHE A N 1
ATOM 816 C CA . PHE A 1 98 ? -15.719 3.806 11.860 1.00 96.94 98 PHE A CA 1
ATOM 817 C C . PHE A 1 98 ? -14.812 4.795 12.588 1.00 96.94 98 PHE A C 1
ATOM 819 O O . PHE A 1 98 ? -13.979 4.358 13.370 1.00 96.94 98 PHE A O 1
ATOM 826 N N . LEU A 1 99 ? -15.013 6.106 12.429 1.00 95.94 99 LEU A N 1
ATOM 827 C CA . LEU A 1 99 ? -14.270 7.107 13.208 1.00 95.94 99 LEU A CA 1
ATOM 828 C C . LEU A 1 99 ? -14.620 7.016 14.701 1.00 95.94 99 LEU A C 1
ATOM 830 O O . LEU A 1 99 ? -13.739 6.879 15.543 1.00 95.94 99 LEU A O 1
ATOM 834 N N . LYS A 1 100 ? -15.916 6.927 15.028 1.00 96.19 100 LYS A N 1
ATOM 835 C CA . LYS A 1 100 ? -16.395 6.697 16.406 1.00 96.19 100 LYS A CA 1
ATOM 836 C C . LYS A 1 100 ? -15.896 5.384 17.011 1.00 96.19 100 LYS A C 1
ATOM 838 O O . LYS A 1 100 ? -15.840 5.248 18.232 1.00 96.19 100 LYS A O 1
ATOM 843 N N . LEU A 1 101 ? -15.566 4.393 16.180 1.00 96.19 101 LEU A N 1
ATOM 844 C CA . LEU A 1 101 ? -14.993 3.132 16.644 1.00 96.19 101 LEU A CA 1
ATOM 845 C C . LEU A 1 101 ? -13.630 3.353 17.308 1.00 96.19 101 LEU A C 1
ATOM 847 O O . LEU A 1 101 ? -13.328 2.686 18.295 1.00 96.19 101 LEU A O 1
ATOM 851 N N . LEU A 1 102 ? -12.838 4.288 16.775 1.00 95.19 102 LEU A N 1
ATOM 852 C CA . LEU A 1 102 ? -11.489 4.602 17.249 1.00 95.19 102 LEU A CA 1
ATOM 853 C C . LEU A 1 102 ? -11.502 5.325 18.604 1.00 95.19 102 LEU A C 1
ATOM 855 O O . LEU A 1 102 ? -10.553 5.214 19.374 1.00 95.19 102 LEU A O 1
ATOM 859 N N . GLU A 1 103 ? -12.607 5.994 18.933 1.00 95.50 103 GLU A N 1
ATOM 860 C CA . GLU A 1 103 ? -12.805 6.730 20.188 1.00 95.50 103 GLU A CA 1
ATOM 861 C C . GLU A 1 103 ? -13.208 5.831 21.370 1.00 95.50 103 GLU A C 1
ATOM 863 O O . GLU A 1 103 ? -13.267 6.287 22.514 1.00 95.50 103 GLU A O 1
ATOM 868 N N . THR A 1 104 ? -13.531 4.553 21.134 1.00 94.88 104 THR A N 1
ATOM 869 C CA . THR A 1 104 ? -14.072 3.672 22.175 1.00 94.88 104 THR A CA 1
ATOM 870 C C . THR A 1 104 ? -13.386 2.315 22.249 1.00 94.88 104 THR A C 1
ATOM 872 O O . THR A 1 104 ? -13.185 1.617 21.260 1.00 94.88 104 THR A O 1
ATOM 875 N N . THR A 1 105 ? -13.117 1.873 23.475 1.00 94.38 105 THR A N 1
ATOM 876 C CA . THR A 1 105 ? -12.596 0.531 23.778 1.00 94.38 105 THR A CA 1
ATOM 877 C C . THR A 1 105 ? -13.694 -0.444 24.213 1.00 94.38 105 THR A C 1
ATOM 879 O O . THR A 1 105 ? -13.448 -1.636 24.407 1.00 94.38 105 THR A O 1
ATOM 882 N N . LYS A 1 106 ? -14.941 0.026 24.375 1.00 97.38 106 LYS A N 1
ATOM 883 C CA . LYS A 1 106 ? -16.039 -0.799 24.888 1.00 97.38 106 LYS A CA 1
ATOM 884 C C . LYS A 1 106 ? -16.603 -1.692 23.781 1.00 97.38 106 LYS A C 1
ATOM 886 O O . LYS A 1 106 ? -17.372 -1.236 22.936 1.00 97.38 106 LYS A O 1
ATOM 891 N N . LYS A 1 107 ? -16.327 -2.999 23.858 1.00 96.38 107 LYS A N 1
ATOM 892 C CA . LYS A 1 107 ? -16.770 -4.017 22.881 1.00 96.38 107 LYS A CA 1
ATOM 893 C C . LYS A 1 107 ? -18.255 -3.926 22.508 1.00 96.38 107 LYS A C 1
ATOM 895 O O . LYS A 1 107 ? -18.606 -4.016 21.338 1.00 96.38 107 LYS A O 1
ATOM 900 N N . SER A 1 108 ? -19.147 -3.719 23.481 1.00 97.12 108 SER A N 1
ATOM 901 C CA . SER A 1 108 ? -20.590 -3.621 23.207 1.00 97.12 108 SER A CA 1
ATOM 902 C C . SER A 1 108 ? -20.959 -2.420 22.328 1.00 97.12 108 SER A C 1
ATOM 904 O O . SER A 1 108 ? -21.959 -2.470 21.620 1.00 97.12 108 SER A O 1
ATOM 906 N N . VAL A 1 109 ? -20.193 -1.328 22.4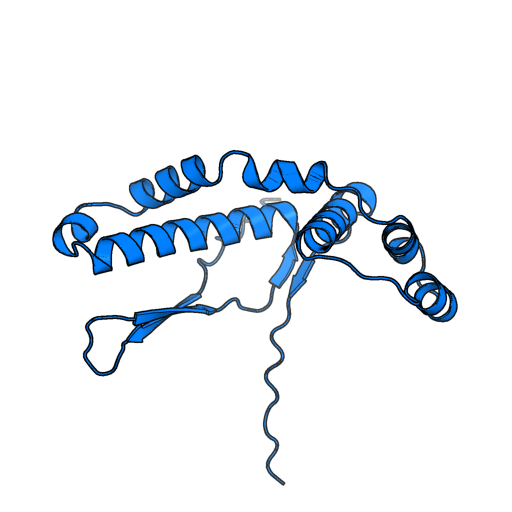06 1.00 97.31 109 VAL A N 1
ATOM 907 C CA . VAL A 1 109 ? -20.375 -0.135 21.566 1.00 97.31 109 VAL A CA 1
ATOM 908 C C . VAL A 1 109 ? -19.802 -0.402 20.180 1.00 97.31 109 VAL A C 1
ATOM 910 O O . VAL A 1 109 ? -20.499 -0.182 19.197 1.00 97.31 109 VAL A O 1
ATOM 913 N N . GLN A 1 110 ? -18.602 -0.981 20.103 1.00 97.38 110 GLN A N 1
ATOM 914 C CA . GLN A 1 110 ? -17.968 -1.360 18.838 1.00 97.38 110 GLN A CA 1
ATOM 915 C C . GLN A 1 110 ? -18.861 -2.281 17.991 1.00 97.38 110 GLN A C 1
ATOM 917 O O . GLN A 1 110 ? -19.083 -2.017 16.814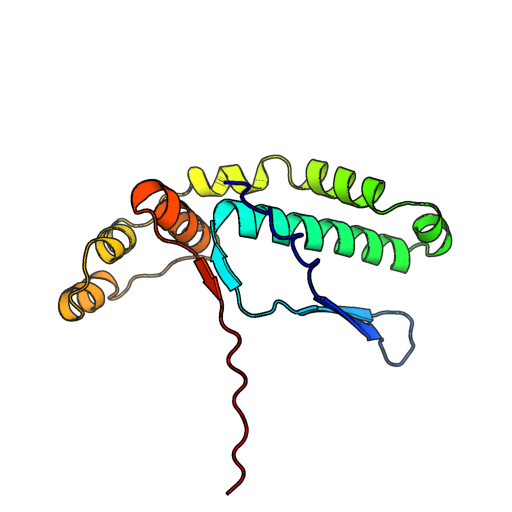 1.00 97.38 110 GLN A O 1
ATOM 922 N N . VAL A 1 111 ? -19.466 -3.308 18.600 1.00 97.12 111 VAL A N 1
ATOM 923 C CA . VAL A 1 111 ? -20.407 -4.212 17.910 1.00 97.12 111 VAL A CA 1
ATOM 924 C C . VAL A 1 111 ? -21.620 -3.461 17.353 1.00 97.12 111 VAL A C 1
ATOM 926 O O . VAL A 1 111 ? -22.067 -3.758 16.249 1.00 97.12 111 VAL A O 1
ATOM 929 N N . LYS A 1 112 ? -22.158 -2.482 18.094 1.00 97.19 112 LYS A N 1
ATOM 930 C CA . LYS A 1 112 ? -23.284 -1.663 17.619 1.00 97.19 112 LYS A CA 1
ATOM 931 C C . LYS A 1 112 ? -22.874 -0.765 16.452 1.00 97.19 112 LYS A C 1
ATOM 933 O O . LYS A 1 112 ? -23.621 -0.691 15.486 1.00 97.19 112 LYS A O 1
ATOM 938 N N . LEU A 1 113 ? -21.705 -0.127 16.537 1.00 97.69 113 LEU A N 1
ATOM 939 C CA . LEU A 1 113 ? -21.171 0.750 15.490 1.00 97.69 113 LEU A CA 1
ATOM 940 C C . LEU A 1 113 ? -20.887 -0.006 14.187 1.00 97.69 113 LEU A C 1
ATOM 942 O O . LEU A 1 113 ? -21.143 0.527 13.115 1.00 97.69 113 LEU A O 1
ATOM 946 N N . LEU A 1 114 ? -20.404 -1.249 14.273 1.00 96.44 114 LEU A N 1
ATOM 947 C CA . LEU A 1 114 ? -20.044 -2.067 13.109 1.00 96.44 114 LEU A CA 1
ATOM 948 C C . LEU A 1 114 ? -21.228 -2.799 12.463 1.00 96.44 114 LEU A C 1
ATOM 950 O O . LEU A 1 114 ? -21.093 -3.347 11.368 1.00 96.44 114 LEU A O 1
ATOM 954 N N . LYS A 1 115 ? -22.392 -2.855 13.118 1.00 96.69 115 LYS A N 1
ATOM 955 C CA . LYS A 1 115 ? -23.521 -3.656 12.634 1.00 96.69 115 LYS A CA 1
ATOM 956 C C . LYS A 1 115 ? -24.027 -3.133 11.285 1.00 96.69 115 LYS A C 1
ATOM 958 O O . LYS A 1 115 ? -24.492 -2.001 11.184 1.00 96.69 115 LYS A O 1
ATOM 963 N N . GLY A 1 116 ? -23.973 -3.991 10.264 1.00 95.81 116 GLY A N 1
ATOM 964 C CA . GLY A 1 116 ? -24.434 -3.673 8.907 1.00 95.81 116 GLY A CA 1
ATOM 965 C C . GLY A 1 116 ? -23.568 -2.649 8.169 1.00 95.81 116 GLY A C 1
ATOM 966 O O . GLY A 1 116 ? -24.013 -2.114 7.161 1.00 95.81 116 GLY A O 1
ATOM 967 N N . GLN A 1 117 ? -22.369 -2.348 8.674 1.00 96.06 117 GLN A N 1
ATOM 968 C CA . GLN A 1 117 ? -21.428 -1.447 8.015 1.00 96.06 117 GLN A CA 1
ATOM 969 C C . GLN A 1 117 ? -20.481 -2.216 7.093 1.00 96.06 117 GLN A C 1
ATOM 971 O O . GLN A 1 117 ? -20.157 -3.379 7.338 1.00 96.06 117 GLN A O 1
ATOM 976 N N . SER A 1 118 ? -19.988 -1.532 6.066 1.00 95.38 118 SER A N 1
ATOM 977 C CA . SER A 1 118 ? -18.968 -2.031 5.146 1.00 95.38 118 SER A CA 1
ATOM 978 C C . SER A 1 118 ? -18.023 -0.904 4.750 1.00 95.38 118 SER A C 1
ATOM 980 O O . SER A 1 118 ? -18.429 0.256 4.712 1.00 95.38 118 SER A O 1
ATOM 982 N N . LEU A 1 119 ? -16.789 -1.264 4.410 1.00 95.44 119 LEU A N 1
ATOM 983 C CA . LEU A 1 119 ? -15.819 -0.380 3.770 1.00 95.44 119 LEU A CA 1
ATOM 984 C C . LEU A 1 119 ? -15.440 -0.987 2.427 1.00 95.44 119 LEU A C 1
ATOM 986 O O . LEU A 1 119 ? -15.224 -2.198 2.335 1.00 95.44 119 LEU A O 1
ATOM 990 N N . ASN A 1 120 ? -15.328 -0.148 1.404 1.00 95.88 120 ASN A N 1
ATOM 991 C CA . ASN A 1 120 ? -14.564 -0.519 0.221 1.00 95.88 120 ASN A CA 1
ATOM 992 C C . ASN A 1 120 ? -13.046 -0.345 0.499 1.00 95.88 120 ASN A C 1
ATOM 994 O O . ASN A 1 120 ? -12.670 0.216 1.535 1.00 95.88 120 ASN A O 1
ATOM 998 N N . PRO A 1 121 ? -12.158 -0.837 -0.384 1.00 95.06 121 PRO A N 1
ATOM 999 C CA . PRO A 1 121 ? -10.713 -0.737 -0.176 1.00 95.06 121 PRO A CA 1
ATOM 1000 C C . PRO A 1 121 ? -10.202 0.699 0.012 1.00 95.06 121 PRO A C 1
ATOM 1002 O O . PRO A 1 121 ? -9.361 0.937 0.878 1.00 95.06 121 PRO A O 1
ATOM 1005 N N . ASP A 1 122 ? -10.744 1.658 -0.736 1.00 95.19 122 ASP A N 1
ATOM 1006 C CA . ASP A 1 122 ? -10.300 3.053 -0.687 1.00 95.19 122 ASP A CA 1
ATOM 1007 C C . ASP A 1 122 ? -10.703 3.725 0.631 1.00 95.19 122 ASP A C 1
ATOM 1009 O O . ASP A 1 122 ? -9.900 4.409 1.264 1.00 95.19 122 ASP A O 1
ATOM 1013 N N . GLN A 1 123 ? -11.921 3.460 1.107 1.00 96.75 123 GLN A N 1
ATOM 1014 C CA . GLN A 1 123 ? -12.403 3.910 2.412 1.00 96.75 123 GLN A CA 1
ATOM 1015 C C . GLN A 1 123 ? -11.628 3.260 3.559 1.00 96.75 123 GLN A C 1
ATOM 1017 O O . GLN A 1 123 ? -11.406 3.897 4.587 1.00 96.75 123 GLN A O 1
ATOM 1022 N N . LEU A 1 124 ? -11.206 2.001 3.405 1.00 96.38 124 LEU A N 1
ATOM 1023 C CA . LEU A 1 124 ? -10.338 1.348 4.380 1.00 96.38 124 LEU A CA 1
ATOM 1024 C C . LEU A 1 124 ? -8.966 2.032 4.440 1.00 96.38 124 LEU A C 1
ATOM 1026 O O . LEU A 1 124 ? -8.477 2.292 5.536 1.00 96.38 124 LEU A O 1
ATOM 1030 N N . MET A 1 125 ? -8.364 2.356 3.292 1.00 96.25 125 MET A N 1
ATOM 1031 C CA . MET A 1 125 ? -7.094 3.086 3.253 1.00 96.25 125 MET A CA 1
ATOM 1032 C C . MET A 1 125 ? -7.231 4.480 3.876 1.00 96.25 125 MET A C 1
ATOM 1034 O O . MET A 1 125 ? -6.432 4.853 4.734 1.00 96.25 125 MET A O 1
ATOM 1038 N N . ALA A 1 126 ? -8.293 5.209 3.525 1.00 97.25 126 ALA A N 1
ATOM 1039 C CA . ALA A 1 126 ? -8.601 6.512 4.108 1.00 97.25 126 ALA A CA 1
ATOM 1040 C C . ALA A 1 126 ? -8.788 6.436 5.633 1.00 97.25 126 ALA A C 1
ATOM 1042 O O . ALA A 1 126 ? -8.257 7.270 6.363 1.00 97.25 126 ALA A O 1
ATOM 1043 N N . LEU A 1 127 ? -9.476 5.405 6.143 1.00 97.44 127 LEU A N 1
ATOM 1044 C CA . LEU A 1 127 ? -9.613 5.170 7.584 1.00 97.44 127 LEU A CA 1
ATOM 1045 C C . LEU A 1 127 ? -8.257 4.916 8.249 1.00 97.44 127 LEU A C 1
ATOM 1047 O O . LEU A 1 127 ? -8.008 5.444 9.330 1.00 97.44 127 LEU A O 1
ATOM 1051 N N . ILE A 1 128 ? -7.379 4.127 7.622 1.00 96.31 128 ILE A N 1
ATOM 1052 C CA . ILE A 1 128 ? -6.032 3.868 8.144 1.00 96.31 128 ILE A CA 1
ATOM 1053 C C . ILE A 1 128 ? -5.239 5.178 8.240 1.00 96.31 128 ILE A C 1
ATOM 1055 O O . ILE A 1 128 ? -4.611 5.426 9.268 1.00 96.31 128 ILE A O 1
ATOM 1059 N N . PHE A 1 129 ? -5.289 6.032 7.216 1.00 96.12 129 PHE A N 1
ATOM 1060 C CA . PHE A 1 129 ? -4.565 7.308 7.211 1.00 96.12 129 PHE A CA 1
ATOM 1061 C C . PHE A 1 129 ? -5.116 8.262 8.274 1.00 96.12 129 PHE A C 1
ATOM 1063 O O . PHE A 1 129 ? -4.366 8.691 9.151 1.00 96.12 129 PHE A O 1
ATOM 1070 N N . LYS A 1 130 ? -6.440 8.460 8.304 1.00 96.06 130 LYS A N 1
ATOM 1071 C CA . LYS A 1 130 ? -7.110 9.274 9.329 1.00 96.06 130 LYS A CA 1
ATOM 1072 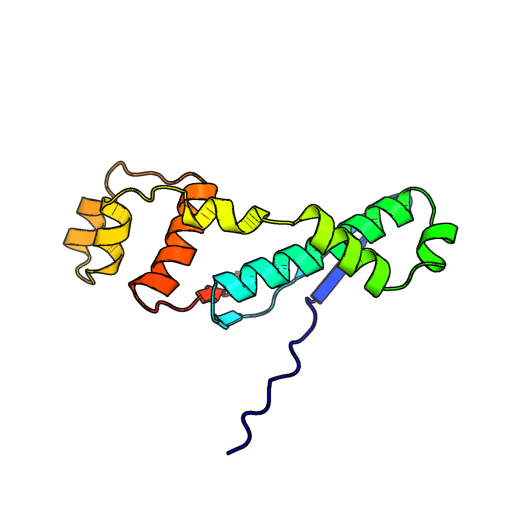C C . LYS A 1 130 ? -6.858 8.772 10.748 1.00 96.06 130 LYS A C 1
ATOM 1074 O O . LYS A 1 130 ? -6.711 9.571 11.663 1.00 96.06 130 LYS A O 1
ATOM 1079 N N . SER A 1 131 ? -6.757 7.457 10.958 1.00 96.19 131 SER A N 1
ATOM 1080 C CA . SER A 1 131 ? -6.441 6.910 12.285 1.00 96.19 131 SER A CA 1
ATOM 1081 C C . SER A 1 131 ? -5.078 7.380 12.810 1.00 96.19 131 SER A C 1
ATOM 1083 O O . SER A 1 131 ? -4.914 7.578 14.013 1.00 96.19 131 SER A O 1
ATOM 1085 N N . TYR A 1 132 ? -4.109 7.600 11.921 1.00 96.69 132 TYR A N 1
ATOM 1086 C CA . TYR A 1 132 ? -2.813 8.152 12.294 1.00 96.69 132 TYR A CA 1
ATOM 1087 C C . TYR A 1 132 ? -2.879 9.668 12.487 1.00 96.69 132 TYR A C 1
ATOM 1089 O O . TYR A 1 132 ? -2.428 10.161 13.516 1.00 96.69 132 TYR A O 1
ATOM 1097 N N . GLU A 1 133 ? -3.464 10.392 11.534 1.00 95.00 133 GLU A N 1
ATOM 1098 C CA . GLU A 1 133 ? -3.503 11.861 11.542 1.00 95.00 133 GLU A CA 1
ATOM 1099 C C . GLU A 1 133 ? -4.340 12.421 12.696 1.00 95.00 133 GLU A C 1
ATOM 1101 O O . GLU A 1 133 ? -3.876 13.294 13.427 1.00 95.00 133 GLU A O 1
ATOM 1106 N N . ASP A 1 134 ? -5.539 11.874 12.900 1.00 95.12 134 ASP A N 1
ATOM 1107 C CA . ASP A 1 134 ? -6.506 12.411 13.859 1.00 95.12 134 ASP A CA 1
ATOM 1108 C C . ASP A 1 134 ? -6.363 11.771 15.253 1.00 95.12 134 ASP A C 1
ATOM 1110 O O . ASP A 1 134 ? -6.691 12.393 16.264 1.00 95.12 134 ASP A O 1
ATOM 1114 N N . PHE A 1 135 ? -5.873 10.525 15.330 1.00 95.44 135 PHE A N 1
ATOM 1115 C CA . PHE A 1 135 ? -5.838 9.743 16.578 1.00 95.44 135 PHE A CA 1
ATOM 1116 C C . PHE A 1 135 ? -4.438 9.254 16.983 1.00 95.44 135 PHE A C 1
ATOM 1118 O O . PHE A 1 135 ? -4.296 8.608 18.024 1.00 95.44 135 PHE A O 1
ATOM 1125 N N . GLY A 1 136 ? -3.394 9.529 16.194 1.00 95.88 136 GLY A N 1
ATOM 1126 C CA . GLY A 1 136 ? -2.019 9.111 16.491 1.00 95.88 136 GLY A CA 1
ATOM 1127 C C . GLY A 1 136 ? -1.799 7.594 16.467 1.00 95.88 136 GLY A C 1
ATOM 1128 O O . GLY A 1 136 ? -0.824 7.100 17.040 1.00 95.88 136 GLY A O 1
ATOM 1129 N N . MET A 1 137 ? -2.705 6.827 15.850 1.00 95.75 137 MET A N 1
ATOM 1130 C CA . MET A 1 137 ? -2.610 5.370 15.800 1.00 95.75 137 MET A CA 1
ATOM 1131 C C . MET A 1 137 ? -1.532 4.919 14.818 1.00 95.75 137 MET A C 1
ATOM 1133 O O . MET A 1 137 ? -1.517 5.310 13.657 1.00 95.75 137 MET A O 1
ATOM 1137 N N . VAL A 1 138 ? -0.645 4.038 15.274 1.00 96.81 138 VAL A N 1
ATOM 1138 C CA . VAL A 1 138 ? 0.453 3.497 14.464 1.00 96.81 138 VAL A CA 1
ATOM 1139 C C . VAL A 1 138 ? 0.095 2.153 13.834 1.00 96.81 138 VAL A C 1
ATOM 1141 O O . VAL A 1 138 ? -0.675 1.369 14.390 1.00 96.81 138 VAL A O 1
ATOM 1144 N N . TYR A 1 139 ? 0.701 1.859 12.686 1.00 94.25 139 TYR A N 1
ATOM 1145 C CA . TYR A 1 139 ? 0.466 0.631 11.938 1.00 94.25 139 TYR A CA 1
ATOM 1146 C C . TYR A 1 139 ? 1.425 -0.486 12.349 1.00 94.25 139 TYR A C 1
ATOM 1148 O O . TYR A 1 139 ? 2.638 -0.289 12.444 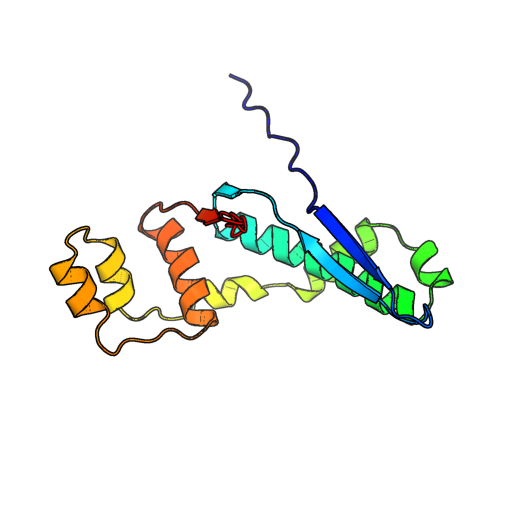1.00 94.25 139 TYR A O 1
ATOM 1156 N N . SER A 1 140 ? 0.873 -1.682 12.536 1.00 91.94 140 SER A N 1
ATOM 1157 C CA . SER A 1 140 ? 1.630 -2.917 12.712 1.00 91.94 140 SER A CA 1
ATOM 1158 C C . SER A 1 140 ? 1.010 -4.019 11.859 1.00 91.94 140 SER A C 1
ATOM 1160 O O . SER A 1 140 ? -0.214 -4.145 11.789 1.00 91.94 140 SER A O 1
ATOM 1162 N N . ARG A 1 141 ? 1.853 -4.856 11.254 1.00 87.31 141 ARG A N 1
ATOM 1163 C CA . ARG A 1 141 ? 1.451 -6.011 10.449 1.00 87.31 141 ARG A CA 1
ATOM 1164 C C . ARG A 1 141 ? 2.193 -7.244 10.933 1.00 87.31 141 ARG A C 1
ATOM 1166 O O . ARG A 1 141 ? 3.418 -7.243 11.034 1.00 87.31 141 ARG A O 1
ATOM 1173 N N . TYR A 1 142 ? 1.439 -8.306 11.189 1.00 83.75 142 TYR A N 1
ATOM 1174 C CA . TYR A 1 142 ? 1.966 -9.583 11.651 1.00 83.75 142 TYR A CA 1
ATOM 1175 C C . TYR A 1 142 ? 1.636 -10.662 10.624 1.00 83.75 142 TYR A C 1
ATOM 1177 O O . TYR A 1 142 ? 0.482 -10.807 10.216 1.00 83.75 142 TYR A O 1
ATOM 1185 N N . LEU A 1 143 ? 2.651 -11.415 10.207 1.00 74.31 143 LEU A N 1
ATOM 1186 C CA . LEU A 1 143 ? 2.456 -12.637 9.443 1.00 74.31 143 LEU A CA 1
ATOM 1187 C C . LEU A 1 143 ? 2.111 -13.755 10.433 1.00 74.31 143 LEU A C 1
ATOM 1189 O O . LEU A 1 143 ? 2.909 -14.072 11.313 1.00 74.31 143 LEU A O 1
ATOM 1193 N N . PHE A 1 144 ? 0.922 -14.338 10.304 1.00 70.12 144 PHE A N 1
ATOM 1194 C CA . PHE A 1 144 ? 0.548 -15.531 11.058 1.00 70.12 144 PHE A CA 1
ATOM 1195 C C . PHE A 1 144 ? 0.637 -16.739 10.132 1.00 70.12 144 PHE A C 1
ATOM 1197 O O . PHE A 1 144 ? -0.278 -17.008 9.355 1.00 70.12 144 PHE A O 1
ATOM 1204 N N . GLU A 1 145 ? 1.738 -17.479 10.214 1.00 62.59 145 GLU A N 1
ATOM 1205 C CA . GLU A 1 145 ? 1.816 -18.800 9.604 1.00 62.59 145 GLU A CA 1
ATOM 1206 C C . GLU A 1 145 ? 1.129 -19.800 10.533 1.00 62.59 145 GLU A C 1
ATOM 1208 O O . GLU A 1 145 ? 1.499 -19.964 11.698 1.00 62.59 145 GLU A O 1
ATOM 1213 N N . LYS A 1 146 ? 0.086 -20.469 10.035 1.00 59.06 146 LYS A N 1
ATOM 1214 C CA . LYS A 1 146 ? -0.546 -21.563 10.770 1.00 59.06 146 LYS A CA 1
ATOM 1215 C C . LYS A 1 146 ? 0.433 -22.735 10.772 1.00 59.06 146 LYS A C 1
ATOM 1217 O O . LYS A 1 146 ? 0.462 -23.513 9.820 1.00 59.06 146 LYS A O 1
ATOM 1222 N N . ILE A 1 147 ? 1.236 -22.858 11.827 1.00 56.44 147 ILE A N 1
ATOM 1223 C CA . ILE A 1 147 ? 2.073 -24.038 12.047 1.00 56.44 147 ILE A CA 1
ATOM 1224 C C . ILE A 1 147 ? 1.116 -25.234 12.114 1.00 56.44 147 ILE A C 1
ATOM 1226 O O . ILE A 1 147 ? 0.302 -25.334 13.034 1.00 56.44 147 ILE A O 1
ATOM 1230 N N . LYS A 1 148 ? 1.158 -26.119 11.110 1.00 53.84 148 LYS A N 1
ATOM 1231 C CA . LYS A 1 148 ? 0.484 -27.419 11.184 1.00 53.84 148 LYS A CA 1
ATOM 1232 C C . LYS A 1 148 ? 1.159 -28.206 12.305 1.00 53.84 148 LYS A C 1
ATOM 1234 O O . LYS A 1 148 ? 2.196 -28.821 12.087 1.00 53.84 148 LYS A O 1
ATOM 1239 N N . GLN A 1 149 ? 0.584 -28.166 13.502 1.00 47.78 149 GLN A N 1
ATOM 1240 C CA . GLN A 1 149 ? 0.858 -29.168 14.521 1.00 47.78 149 GLN A CA 1
ATOM 1241 C C . GLN A 1 149 ? 0.180 -30.452 14.041 1.00 47.78 149 GLN A C 1
ATOM 1243 O O . GLN A 1 149 ? -1.045 -30.557 14.051 1.00 47.78 149 GLN A O 1
ATOM 1248 N N . TRP A 1 150 ? 0.975 -31.364 13.487 1.00 48.50 150 TRP A N 1
ATOM 1249 C CA . TRP A 1 150 ? 0.542 -32.736 13.263 1.00 48.50 150 TRP A CA 1
ATOM 1250 C C . TRP A 1 150 ? 0.494 -33.406 14.640 1.00 48.50 150 TRP A C 1
ATOM 1252 O O . TRP A 1 150 ? 1.526 -33.479 15.304 1.00 48.50 150 TRP A O 1
ATOM 1262 N N . ASN A 1 151 ? -0.703 -33.820 15.059 1.00 43.00 151 ASN A N 1
ATOM 1263 C CA . ASN A 1 151 ? -0.902 -34.804 16.123 1.00 43.00 151 ASN A CA 1
ATOM 1264 C C . ASN A 1 151 ? -1.057 -36.180 15.480 1.00 43.00 151 ASN A C 1
ATOM 1266 O O . ASN A 1 151 ? -1.736 -36.236 14.427 1.00 43.00 151 ASN A O 1
#

Organism: Chryseobacterium carnipullorum (NCBI:txid1124835)

pLDDT: mean 87.63, std 16.45, range [25.36, 97.69]

Sequence (151 aa):
MVISVNSTKKMDTRLIWDDDKKGFTRIFSEEKIEKVNPIEYYKKVELEKRALGLRDILYAQNPFLTSLLDDNFFEKKAKDILGDFFDQFEKIEVPQNFLKLLETTKKSVQVKLLKGQSLNPDQLMALIFKSYEDFGMVYSRYLFEKIKQWN

Radius of gyration: 19.97 Å; chains: 1; bounding box: 46×48×48 Å

Foldseek 3Di:
DDPPPPPPDQWDWDWDADPVRLAIDIDTDDAWDPFAQLLVVVVVVQLSVQLVVVLRVCCSVPVPVSVVDDSVVSSVVSCVVCPCVSVVLCVDDAPVLLVVLLVDPDPVSNCVSPPPDDDDPSSVSSSSNCCCVVPVDGDIDHDDDPPPPDD

Secondary structure (DSSP, 8-state):
--------PPPEEEEEE-TTSS-EEEEEE---EEEE-HHHHHHHHHHHHHHHHHHHHHHHH-HHHHHTS-HHHHHHHHHHHHTTTTHHHHHSPPPHHHHHHHT---HHHHHHHHTT----HHHHHHHHHHHHHHH-PPEEE----------